Protein AF-A0A2N4SQ34-F1 (afdb_monomer)

Nearest P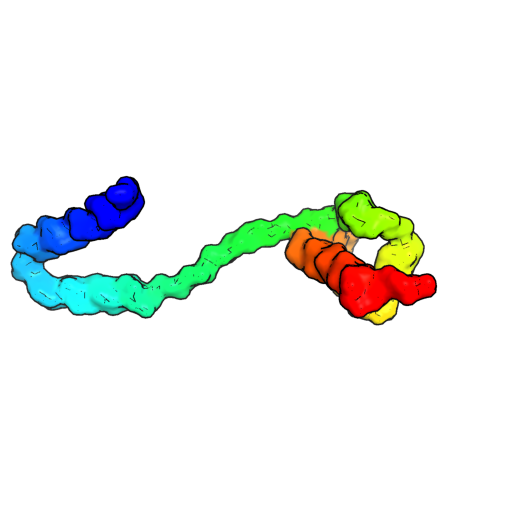DB structures (foldseek):
  8c3t-assembly1_A  TM=9.231E-01  e=5.551E-03  Achromobacter xylosoxidans NBRC 15126 = ATCC 27061
  3qao-assembly1_A-2  TM=7.546E-01  e=4.465E-02  Listeria monocytogenes EGD-e
  5d8c-assem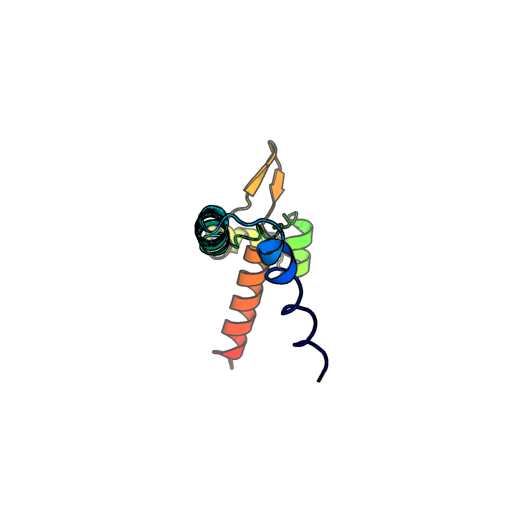bly1_A  TM=7.033E-01  e=8.346E-02  Haemophilus influenzae Rd KW20
  5c8d-assembly2_E  TM=7.124E-01  e=1.793E-01  Thermus thermophilus HB27
  3hh0-assembly1_A  TM=7.515E-01  e=1.546E+00  Bacillus cereus ATCC 14579

Solvent-accessible surface area (backbone atoms only — not comparable to full-atom values): 6693 Å² total; per-residue (Å²): 126,95,75,74,76,75,77,79,66,76,55,67,73,62,55,71,76,54,94,50,79,76,51,56,62,55,48,55,59,58,70,73,66,69,82,83,69,76,78,74,84,76,54,69,37,45,62,71,56,50,32,66,75,69,71,47,51,75,67,56,50,54,50,34,37,75,71,64,77,35,80,79,54,49,72,82,47,101,89,39,53,25,36,50,46,68,61,56,48,51,51,54,49,50,54,52,48,44,46,75,77,60,54,90,125

Structure (mmCIF, N/CA/C/O backbone):
data_AF-A0A2N4SQ34-F1
#
_entry.id   AF-A0A2N4SQ34-F1
#
loop_
_atom_site.group_PDB
_atom_site.id
_atom_site.type_symbol
_atom_site.label_atom_id
_atom_site.label_alt_id
_atom_site.label_comp_id
_atom_site.label_asym_id
_atom_site.label_entity_id
_atom_site.label_seq_id
_atom_site.pdbx_PDB_ins_code
_atom_site.Cartn_x
_atom_site.Cartn_y
_atom_site.Cartn_z
_atom_site.occupancy
_atom_site.B_iso_or_equiv
_atom_site.auth_seq_id
_atom_site.auth_comp_id
_atom_site.auth_asym_id
_atom_site.auth_atom_id
_atom_site.pdbx_PDB_model_num
ATOM 1 N N . MET A 1 1 ? -31.420 26.714 13.326 1.00 39.34 1 MET A N 1
ATOM 2 C CA . MET A 1 1 ? -30.073 26.110 13.233 1.00 39.34 1 MET A CA 1
ATOM 3 C C . MET A 1 1 ? -29.815 25.859 11.758 1.00 39.34 1 MET A C 1
ATOM 5 O O . MET A 1 1 ? -30.726 25.449 11.059 1.00 39.34 1 MET A O 1
ATOM 9 N N . LEU A 1 2 ? -28.693 26.354 11.251 1.00 45.19 2 LEU A N 1
ATOM 10 C CA . LEU A 1 2 ? -28.680 27.233 10.074 1.00 45.19 2 LEU A CA 1
ATOM 11 C C . LEU A 1 2 ? -28.325 26.554 8.733 1.00 45.19 2 LEU A C 1
ATOM 13 O O . LEU A 1 2 ? -27.824 27.234 7.846 1.00 45.19 2 LEU A O 1
ATOM 17 N N . PHE A 1 3 ? -28.570 25.248 8.579 1.00 42.78 3 PHE A N 1
ATOM 18 C CA . PHE A 1 3 ? -28.297 24.521 7.325 1.00 42.78 3 PHE A CA 1
ATOM 19 C C . PHE A 1 3 ? -29.544 23.973 6.606 1.00 42.78 3 PHE A C 1
ATOM 21 O O . PHE A 1 3 ? -29.448 23.638 5.431 1.00 42.78 3 PHE A O 1
ATOM 28 N N . ASP A 1 4 ? -30.728 23.998 7.229 1.00 42.25 4 ASP A N 1
ATOM 29 C CA . ASP A 1 4 ? -31.948 23.410 6.639 1.00 42.25 4 ASP A CA 1
ATOM 30 C C . ASP A 1 4 ? -32.855 24.406 5.890 1.00 42.25 4 ASP A C 1
ATOM 32 O O . ASP A 1 4 ? -33.862 24.022 5.304 1.00 42.25 4 ASP A O 1
ATOM 36 N N . ALA A 1 5 ? -32.520 25.701 5.877 1.00 43.19 5 ALA A N 1
ATOM 37 C CA . ALA A 1 5 ? -33.408 26.739 5.335 1.00 43.19 5 ALA A CA 1
ATOM 38 C C . ALA A 1 5 ? -33.110 27.157 3.881 1.00 43.19 5 ALA A C 1
ATOM 40 O O . ALA A 1 5 ? -33.921 27.857 3.280 1.00 43.19 5 ALA A O 1
ATOM 41 N N . PHE A 1 6 ? -31.972 26.755 3.299 1.00 41.59 6 PHE A N 1
ATOM 42 C CA . PHE A 1 6 ? -31.562 27.234 1.967 1.00 41.59 6 PHE A CA 1
ATOM 43 C C . PHE A 1 6 ? -31.895 26.267 0.818 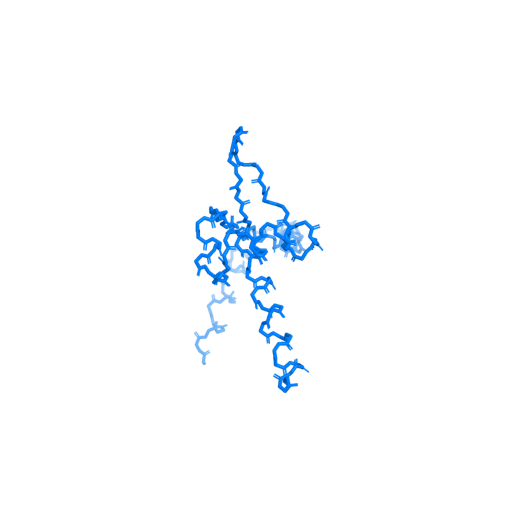1.00 41.59 6 PHE A C 1
ATOM 45 O O . PHE A 1 6 ? -31.976 26.693 -0.330 1.00 41.59 6 PHE A O 1
ATOM 52 N N . ALA A 1 7 ? -32.140 24.984 1.105 1.00 44.66 7 ALA A N 1
ATOM 53 C CA . ALA A 1 7 ? -32.426 23.985 0.071 1.00 44.66 7 ALA A CA 1
ATOM 54 C C . ALA A 1 7 ? -33.914 23.902 -0.320 1.00 44.66 7 ALA A C 1
ATOM 56 O O . ALA A 1 7 ? -34.237 23.447 -1.413 1.00 44.66 7 ALA A O 1
ATOM 57 N N . SER A 1 8 ? -34.829 24.377 0.533 1.00 41.84 8 SER A N 1
ATOM 58 C CA . SER A 1 8 ? -36.274 24.211 0.313 1.00 41.84 8 SER A CA 1
ATOM 59 C C . SER A 1 8 ? -36.926 25.304 -0.548 1.00 41.84 8 SER A C 1
ATOM 61 O O . SER A 1 8 ? -38.118 25.215 -0.819 1.00 41.84 8 SER A O 1
ATOM 63 N N . VAL A 1 9 ? -36.193 26.337 -0.987 1.00 50.03 9 VAL A N 1
ATOM 64 C CA . VAL A 1 9 ? -36.793 27.494 -1.694 1.00 50.03 9 VAL A CA 1
ATOM 65 C C . VAL A 1 9 ? -36.576 27.473 -3.218 1.00 50.03 9 VAL A C 1
ATOM 67 O O . VAL A 1 9 ? -37.153 28.288 -3.932 1.00 50.03 9 VAL A O 1
ATOM 70 N N . SER A 1 10 ? -35.806 26.537 -3.783 1.00 59.56 10 SER A N 1
ATOM 71 C CA . SER A 1 10 ? -35.280 26.736 -5.148 1.00 59.56 10 SER A CA 1
ATOM 72 C C . SER A 1 10 ? -35.966 25.995 -6.310 1.00 59.56 10 SER A C 1
ATOM 74 O O . SER A 1 10 ? -35.506 26.161 -7.438 1.00 59.56 10 SER A O 1
ATOM 76 N N . ILE A 1 11 ? -37.036 25.212 -6.124 1.00 45.62 11 ILE A N 1
ATOM 77 C CA . ILE A 1 11 ? -37.637 24.466 -7.261 1.00 45.62 11 ILE A CA 1
ATOM 78 C C . ILE A 1 11 ? -39.135 24.753 -7.444 1.00 45.62 11 ILE A C 1
ATOM 80 O O . ILE A 1 11 ? -39.571 25.010 -8.568 1.00 45.62 11 ILE A O 1
ATOM 84 N N . GLU A 1 12 ? -39.921 24.822 -6.365 1.00 50.84 12 GLU A N 1
ATOM 85 C CA . GLU A 1 12 ? -41.374 25.058 -6.462 1.00 50.84 12 GLU A CA 1
ATOM 86 C C . GLU A 1 12 ? -41.727 26.442 -7.039 1.00 50.84 12 GLU A C 1
ATOM 88 O O . GLU A 1 12 ? -42.635 26.559 -7.864 1.00 50.84 12 GLU A O 1
ATOM 93 N N . SER A 1 13 ? -40.949 27.477 -6.700 1.00 52.38 13 SER A N 1
ATOM 94 C CA . SER A 1 13 ? -41.158 28.853 -7.180 1.00 52.38 13 SER A CA 1
ATOM 95 C C . SER A 1 13 ? -40.966 29.016 -8.695 1.00 52.38 13 SER A C 1
ATOM 97 O O . SER A 1 13 ? -41.572 29.897 -9.300 1.00 52.38 13 SER A O 1
ATOM 99 N N . ILE A 1 14 ? -40.141 28.171 -9.325 1.00 50.03 14 ILE A N 1
ATOM 100 C CA . ILE A 1 14 ? -39.899 28.202 -10.779 1.00 50.03 14 ILE A CA 1
ATOM 101 C C . ILE A 1 14 ? -40.983 27.396 -11.513 1.00 50.03 14 ILE A C 1
ATOM 103 O O . ILE A 1 14 ? -41.451 27.809 -12.574 1.00 50.03 14 ILE A O 1
ATOM 107 N N . ALA A 1 15 ? -41.435 26.283 -10.926 1.00 49.56 15 ALA A N 1
ATOM 108 C CA . ALA A 1 15 ? -42.470 25.424 -11.500 1.00 49.56 15 ALA A CA 1
ATOM 109 C C . ALA A 1 15 ? -43.868 26.075 -11.511 1.00 49.56 15 ALA A C 1
ATOM 111 O O . ALA A 1 15 ? -44.650 25.824 -12.425 1.00 49.56 15 ALA A O 1
ATOM 112 N N . MET A 1 16 ? -44.179 26.949 -10.547 1.00 49.94 16 MET A N 1
ATOM 113 C CA . MET A 1 16 ? -45.482 27.630 -10.471 1.00 49.94 16 MET A CA 1
ATOM 114 C C . MET A 1 16 ? -45.714 28.705 -11.552 1.00 49.94 16 MET A C 1
ATOM 116 O O . MET A 1 16 ? -46.864 29.047 -11.817 1.00 49.94 16 MET A O 1
ATOM 120 N N . LEU A 1 17 ? -44.665 29.225 -12.201 1.00 55.72 17 LEU A N 1
ATOM 121 C CA . LEU A 1 17 ? -44.771 30.279 -13.228 1.00 55.72 17 LEU A CA 1
ATOM 122 C C . LEU A 1 17 ? -44.961 29.746 -14.658 1.00 55.72 17 LEU A C 1
ATOM 124 O O . LEU A 1 17 ? -45.395 30.485 -15.540 1.00 55.72 17 LEU A O 1
ATOM 128 N N . MET A 1 18 ? -44.673 28.468 -14.897 1.00 50.66 18 MET A N 1
ATOM 129 C CA . MET A 1 18 ? -44.750 27.836 -16.214 1.00 50.66 18 MET A CA 1
ATOM 130 C C . MET A 1 18 ? -45.861 26.787 -16.173 1.00 50.66 18 MET A C 1
ATOM 132 O O . MET A 1 18 ? -45.590 25.618 -15.926 1.00 50.66 18 MET A O 1
ATOM 136 N N . GLY A 1 19 ? -47.116 27.212 -16.360 1.00 55.31 19 GLY A N 1
ATOM 137 C CA . GLY A 1 19 ? -48.325 26.377 -16.284 1.00 55.31 19 GLY A CA 1
ATOM 138 C C . GLY A 1 19 ? -48.345 25.180 -17.245 1.00 55.31 19 GLY A C 1
ATOM 139 O O . GLY A 1 19 ? -49.064 25.177 -18.239 1.00 55.31 19 GLY A O 1
ATOM 140 N N . SER A 1 20 ? -47.567 24.147 -16.941 1.00 52.59 20 SER A N 1
ATOM 141 C CA . SER A 1 20 ? -47.533 22.869 -17.639 1.00 52.59 20 SER A CA 1
ATOM 142 C C . SER A 1 20 ? -47.164 21.782 -16.635 1.00 52.59 20 SER A C 1
ATOM 144 O O . SER A 1 20 ? -46.000 21.466 -16.387 1.00 52.59 20 SER A O 1
ATOM 146 N N . THR A 1 21 ? -48.197 21.199 -16.037 1.00 57.09 21 THR A N 1
ATOM 147 C CA . THR A 1 21 ? -48.117 20.081 -15.088 1.00 57.09 21 THR A CA 1
ATOM 148 C C . THR A 1 21 ? -47.451 18.829 -15.677 1.00 57.09 21 THR A C 1
ATOM 150 O O . THR A 1 21 ? -47.025 17.962 -14.923 1.00 57.09 21 THR A O 1
ATOM 153 N N . GLY A 1 22 ? -47.278 18.745 -17.002 1.00 53.62 22 GLY A N 1
ATOM 154 C CA . GLY A 1 22 ? -46.591 17.632 -17.672 1.00 53.62 22 GLY A CA 1
ATOM 155 C C . GLY A 1 22 ? -45.058 17.675 -17.609 1.00 53.62 22 GLY A C 1
ATOM 156 O O . GLY A 1 22 ? -44.401 16.694 -17.959 1.00 53.62 22 GLY A O 1
ATOM 157 N N . LEU A 1 23 ? -44.465 18.792 -17.178 1.00 49.31 23 LEU A N 1
ATOM 158 C CA . LEU A 1 23 ? -43.012 18.929 -17.048 1.00 49.31 23 LEU A CA 1
ATOM 159 C C . LEU A 1 23 ? -42.533 18.568 -15.632 1.00 49.31 23 LEU A C 1
ATOM 161 O O . LEU A 1 23 ? -41.430 18.064 -15.475 1.00 49.31 23 LEU A O 1
ATOM 165 N N . ILE A 1 24 ? -43.384 18.693 -14.614 1.00 50.00 24 ILE A N 1
ATOM 166 C CA . ILE A 1 24 ? -43.039 18.350 -13.226 1.00 50.00 24 ILE A CA 1
ATOM 167 C C . ILE A 1 24 ? -42.826 16.834 -13.066 1.00 50.00 24 ILE A C 1
ATOM 169 O O . ILE A 1 24 ? -41.842 16.420 -12.458 1.00 50.00 24 ILE A O 1
ATOM 173 N N . GLU A 1 25 ? -43.654 15.992 -13.700 1.00 52.91 25 GLU A N 1
ATOM 174 C CA . GLU A 1 25 ? -43.423 14.534 -13.709 1.00 52.91 25 GLU A CA 1
ATOM 175 C C . GLU A 1 25 ? -42.137 14.147 -14.451 1.00 52.91 25 GLU A C 1
ATOM 177 O O . GLU A 1 25 ? -41.406 13.248 -14.035 1.00 52.91 25 GLU A O 1
ATOM 182 N N . ARG A 1 26 ? -41.815 14.852 -15.544 1.00 51.09 26 ARG A N 1
ATOM 183 C CA . ARG A 1 26 ? -40.584 14.609 -16.309 1.00 51.09 26 ARG A CA 1
ATOM 184 C C . ARG A 1 26 ? -39.341 14.966 -15.495 1.00 51.09 26 ARG A C 1
ATOM 186 O O . ARG A 1 26 ? -38.352 14.245 -15.562 1.00 51.09 26 ARG A O 1
ATOM 193 N N . PHE A 1 27 ? -39.406 16.046 -14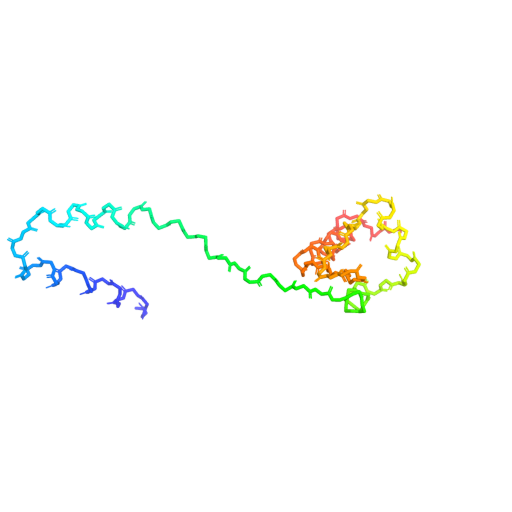.721 1.00 52.38 27 PHE A N 1
ATOM 194 C CA . PHE A 1 27 ? -38.317 16.484 -13.853 1.00 52.38 27 PHE A CA 1
ATOM 195 C C . PHE A 1 27 ? -38.206 15.617 -12.594 1.00 52.38 27 PHE A C 1
ATOM 197 O O . PHE A 1 27 ? -37.093 15.317 -12.185 1.00 52.38 27 PHE A O 1
ATOM 204 N N . SER A 1 28 ? -39.309 15.112 -12.032 1.00 55.25 28 SER A N 1
ATOM 205 C CA . SER A 1 28 ? -39.247 14.138 -10.930 1.00 55.25 28 SER A CA 1
ATOM 206 C C . SER A 1 28 ? -38.543 12.844 -11.343 1.00 55.25 28 SER A C 1
ATOM 208 O O . SER A 1 28 ? -37.799 12.281 -10.547 1.00 55.25 28 SER A O 1
ATOM 210 N N . ASN A 1 29 ? -38.723 12.405 -12.593 1.00 52.81 29 ASN A N 1
ATOM 211 C CA . ASN A 1 29 ? -37.959 11.285 -13.150 1.00 52.81 29 ASN A CA 1
ATOM 212 C C . ASN A 1 29 ? -36.487 11.650 -13.412 1.00 52.81 29 ASN A C 1
ATOM 214 O O . ASN A 1 29 ? -35.627 10.782 -13.340 1.00 52.81 29 ASN A O 1
ATOM 218 N N . TYR A 1 30 ? -36.188 12.928 -13.657 1.00 52.22 30 TYR A N 1
ATOM 219 C CA . TYR A 1 30 ? -34.817 13.436 -13.770 1.00 52.22 30 TYR A CA 1
ATOM 220 C C . TYR A 1 30 ? -34.095 13.472 -12.410 1.00 52.22 30 TYR A C 1
ATOM 222 O O . TYR A 1 30 ? -32.892 13.265 -12.347 1.00 52.22 30 TYR A O 1
ATOM 230 N N . PHE A 1 31 ? -34.825 13.677 -11.310 1.00 51.00 31 PHE A N 1
ATOM 231 C CA . PHE A 1 31 ? -34.272 13.677 -9.951 1.00 51.00 31 PHE A CA 1
ATOM 232 C C . PHE A 1 31 ? -34.208 12.285 -9.287 1.00 51.00 31 PHE A C 1
ATOM 234 O O . PHE A 1 31 ? -33.666 12.188 -8.187 1.00 51.00 31 PHE A O 1
ATOM 241 N N . HIS A 1 32 ? -34.739 11.216 -9.905 1.00 54.91 32 HIS A N 1
ATOM 242 C CA . HIS A 1 32 ? -34.774 9.873 -9.291 1.00 54.91 32 HIS A CA 1
ATOM 243 C C . HIS A 1 32 ? -33.731 8.872 -9.820 1.00 54.91 32 HIS A C 1
ATOM 245 O O . HIS A 1 32 ? -33.590 7.796 -9.250 1.00 54.91 32 HIS A O 1
ATOM 251 N N . GLU A 1 33 ? -32.937 9.236 -10.827 1.00 54.47 33 GLU A N 1
ATOM 252 C CA . GLU A 1 33 ? -31.730 8.492 -11.209 1.00 54.47 33 GLU A CA 1
ATOM 253 C C . GLU A 1 33 ? -30.601 9.463 -11.572 1.00 54.47 33 GLU A C 1
ATOM 255 O O . GLU A 1 33 ? -30.178 9.567 -12.718 1.00 54.47 33 GLU A O 1
ATOM 260 N N . GLU A 1 34 ? -30.080 10.178 -10.578 1.00 51.41 34 GLU A N 1
ATOM 261 C CA . GLU A 1 34 ? -28.685 10.613 -10.636 1.00 51.41 34 GLU A CA 1
ATOM 262 C C . GLU A 1 34 ? -27.857 9.448 -10.079 1.00 51.41 34 GLU A C 1
ATOM 264 O O . GLU A 1 34 ? -27.803 9.284 -8.853 1.00 51.41 34 GLU A O 1
ATOM 269 N N . PRO A 1 35 ? -27.239 8.578 -10.906 1.00 53.91 35 PRO A N 1
ATOM 270 C CA . PRO A 1 35 ? -26.215 7.693 -10.394 1.00 53.91 35 PRO A CA 1
ATOM 271 C C . PRO A 1 35 ? -25.082 8.587 -9.896 1.00 53.91 35 PRO A C 1
ATOM 273 O O . PRO A 1 35 ? -24.233 9.044 -10.659 1.00 53.91 35 PRO A O 1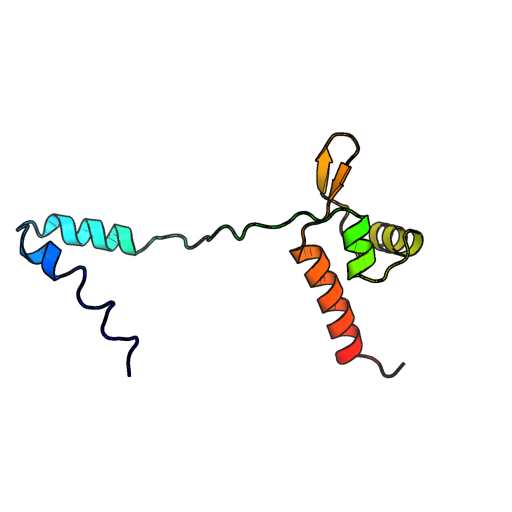
ATOM 276 N N . ALA A 1 36 ? -25.096 8.826 -8.587 1.00 55.12 36 ALA A N 1
ATOM 277 C CA . ALA A 1 36 ? -24.065 9.466 -7.792 1.00 55.12 36 ALA A CA 1
ATOM 278 C C . ALA A 1 36 ? -22.776 8.629 -7.797 1.00 55.12 36 ALA A C 1
ATOM 280 O O . ALA A 1 36 ? -22.258 8.230 -6.757 1.00 55.12 36 ALA A O 1
ATOM 281 N N . VAL A 1 37 ? -22.232 8.345 -8.977 1.00 54.59 37 VAL A N 1
ATOM 282 C CA . VAL A 1 37 ? -20.863 7.880 -9.131 1.00 54.59 37 VAL A CA 1
ATOM 283 C C . VAL A 1 37 ? -20.031 9.134 -9.323 1.00 54.59 37 VAL A C 1
ATOM 285 O O . VAL A 1 37 ? -19.602 9.466 -10.427 1.00 54.59 37 VAL A O 1
ATOM 288 N N . ALA A 1 38 ? -19.823 9.859 -8.223 1.00 56.34 38 ALA A N 1
ATOM 289 C CA . ALA A 1 38 ? -18.681 10.748 -8.132 1.00 56.34 38 ALA A CA 1
ATOM 290 C C . ALA A 1 38 ? -17.454 9.864 -8.380 1.00 56.34 38 ALA A C 1
ATOM 292 O O . ALA A 1 38 ? -17.067 9.071 -7.525 1.00 56.34 38 ALA A O 1
ATOM 293 N N . GLN A 1 39 ? -16.922 9.903 -9.601 1.00 59.12 39 GLN A N 1
ATOM 294 C CA . GLN A 1 39 ? -15.690 9.208 -9.945 1.00 59.12 39 GLN A CA 1
ATOM 295 C C . GLN A 1 39 ? -14.589 9.856 -9.105 1.00 59.12 39 GLN A C 1
ATOM 297 O O . GLN A 1 39 ? -14.071 10.916 -9.456 1.00 59.12 39 GLN A O 1
ATOM 302 N N . GLU A 1 40 ? -14.300 9.264 -7.948 1.00 72.00 40 GLU A N 1
ATOM 303 C CA . GLU A 1 40 ? -13.239 9.717 -7.065 1.00 72.00 40 GLU A CA 1
ATOM 304 C C . GLU A 1 40 ? -11.921 9.605 -7.833 1.00 72.00 40 GLU A C 1
ATOM 306 O O . GLU A 1 40 ? -11.530 8.523 -8.280 1.00 72.00 40 GLU A O 1
ATOM 311 N N . LEU A 1 41 ? -11.277 10.748 -8.083 1.00 77.19 41 LEU A N 1
ATOM 312 C CA . LEU A 1 41 ? -10.045 10.800 -8.858 1.00 77.19 41 LEU A CA 1
ATOM 313 C C . LEU A 1 41 ? -8.969 9.987 -8.133 1.00 77.19 41 LEU A C 1
ATOM 315 O O . LEU A 1 41 ? -8.399 10.429 -7.139 1.00 77.19 41 LEU A O 1
ATOM 319 N N . GLN A 1 42 ? -8.672 8.801 -8.652 1.00 86.31 42 GLN A N 1
ATOM 320 C CA . GLN A 1 42 ? -7.725 7.891 -8.028 1.00 86.31 42 GLN A CA 1
ATOM 321 C C . GLN A 1 42 ? -6.293 8.234 -8.453 1.00 86.31 42 GLN A C 1
ATOM 323 O O . GLN A 1 42 ? -5.912 8.072 -9.616 1.00 86.31 42 GLN A O 1
ATOM 328 N N . ALA A 1 43 ? -5.470 8.689 -7.508 1.00 93.00 43 ALA A N 1
ATOM 329 C CA . ALA A 1 43 ? -4.069 8.971 -7.789 1.00 93.00 43 ALA A CA 1
ATOM 330 C C . ALA A 1 43 ? -3.269 7.676 -8.007 1.00 93.00 43 ALA A C 1
ATOM 332 O O . ALA A 1 43 ? -3.447 6.669 -7.316 1.00 93.00 43 ALA A O 1
ATOM 333 N N . LEU A 1 44 ? -2.336 7.716 -8.963 1.00 95.81 44 LEU A N 1
ATOM 334 C CA . LEU A 1 44 ? -1.403 6.626 -9.238 1.00 95.81 44 LEU A CA 1
ATOM 335 C C . LEU A 1 44 ? -0.014 6.958 -8.684 1.00 95.81 44 LEU A C 1
ATOM 337 O O . LEU A 1 44 ? 0.676 7.867 -9.149 1.00 95.81 44 LEU A O 1
ATOM 341 N N . LEU A 1 45 ? 0.433 6.168 -7.715 1.00 96.62 45 LEU A N 1
ATOM 342 C CA . LEU A 1 45 ? 1.700 6.340 -7.023 1.00 96.62 45 LEU A CA 1
ATOM 343 C C . LEU A 1 45 ? 2.829 5.578 -7.717 1.00 96.62 45 LEU A C 1
ATOM 345 O O . LEU A 1 45 ? 2.737 4.392 -8.042 1.00 96.62 45 LEU A O 1
ATOM 349 N N . ARG A 1 46 ? 3.968 6.247 -7.902 1.00 96.94 46 ARG A N 1
ATOM 350 C CA . ARG A 1 46 ? 5.202 5.594 -8.363 1.00 96.94 46 ARG A CA 1
ATOM 351 C C . ARG A 1 46 ? 5.787 4.730 -7.252 1.00 96.94 46 ARG A C 1
ATOM 353 O O . ARG A 1 46 ? 5.718 5.102 -6.086 1.00 96.94 46 ARG A O 1
ATOM 360 N N . LYS A 1 47 ? 6.492 3.652 -7.628 1.00 96.12 47 LYS A N 1
ATOM 361 C CA . LYS A 1 47 ? 7.149 2.717 -6.690 1.00 96.12 47 LYS A CA 1
ATOM 362 C C . LYS A 1 47 ? 7.873 3.416 -5.533 1.00 96.12 47 LYS A C 1
ATOM 364 O O . LYS A 1 47 ? 7.710 3.011 -4.396 1.00 96.12 47 LYS A O 1
ATOM 369 N N . LYS A 1 48 ? 8.654 4.469 -5.817 1.00 96.69 48 LYS A N 1
ATOM 370 C CA . LYS A 1 48 ? 9.382 5.223 -4.783 1.00 96.69 48 LYS A CA 1
ATOM 371 C C . LYS A 1 48 ? 8.441 5.706 -3.669 1.00 96.69 48 LYS A C 1
ATOM 373 O O . LYS A 1 48 ? 8.716 5.446 -2.507 1.00 96.69 48 LYS A O 1
ATOM 378 N N . ARG A 1 49 ? 7.306 6.309 -4.035 1.00 97.56 49 ARG A N 1
ATOM 379 C CA . ARG A 1 49 ? 6.310 6.798 -3.079 1.00 97.56 49 ARG A CA 1
ATOM 380 C C . ARG A 1 49 ? 5.625 5.661 -2.322 1.00 97.56 49 ARG A C 1
ATOM 382 O O . ARG A 1 49 ? 5.418 5.776 -1.125 1.00 97.56 49 ARG A O 1
ATOM 389 N N . VAL A 1 50 ? 5.336 4.548 -2.996 1.00 97.38 50 VAL A N 1
ATOM 390 C CA . VAL A 1 50 ? 4.769 3.351 -2.349 1.00 97.38 50 VAL A CA 1
ATOM 391 C C . VAL A 1 50 ? 5.709 2.812 -1.265 1.00 97.38 50 VAL A C 1
ATOM 393 O O . VAL A 1 50 ? 5.264 2.511 -0.162 1.00 97.38 50 VAL A O 1
ATOM 396 N N . LEU A 1 51 ? 7.013 2.728 -1.547 1.00 97.94 51 LEU A N 1
ATOM 397 C CA . LEU A 1 51 ? 8.012 2.278 -0.570 1.00 97.94 51 LEU A CA 1
ATOM 398 C C . LEU A 1 51 ? 8.146 3.253 0.608 1.00 97.94 51 LEU A C 1
ATOM 400 O O . LEU A 1 51 ? 8.251 2.808 1.744 1.00 97.94 51 LEU A O 1
ATOM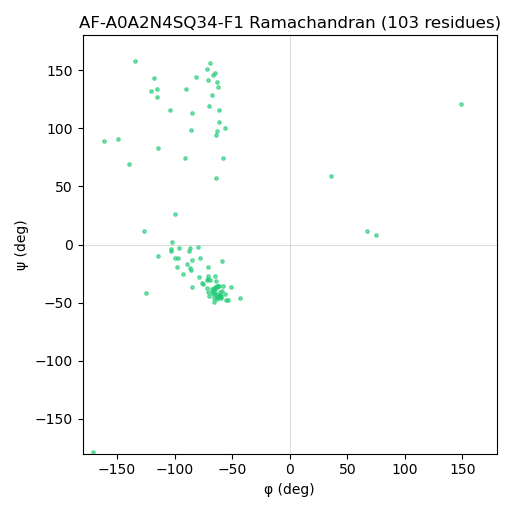 404 N N . GLU A 1 52 ? 8.100 4.563 0.349 1.00 97.81 52 GLU A N 1
ATOM 405 C CA . GLU A 1 52 ? 8.102 5.590 1.402 1.00 97.81 52 GLU A CA 1
ATOM 406 C C . GLU A 1 52 ? 6.882 5.473 2.325 1.00 97.81 52 GLU A C 1
ATOM 408 O O . GLU A 1 52 ? 7.036 5.552 3.538 1.00 97.81 52 GLU A O 1
ATOM 413 N N . LEU A 1 53 ? 5.685 5.270 1.764 1.00 96.94 53 LEU A N 1
ATOM 414 C CA . LEU A 1 53 ? 4.441 5.172 2.535 1.00 96.94 53 LEU A CA 1
ATOM 415 C C . LEU A 1 53 ? 4.343 3.874 3.340 1.00 96.94 53 LEU A C 1
ATOM 417 O O . LEU A 1 53 ? 3.900 3.882 4.481 1.00 96.94 53 LEU A O 1
ATOM 421 N N . THR A 1 54 ? 4.757 2.756 2.746 1.00 96.25 54 THR A N 1
ATOM 422 C CA . THR A 1 54 ? 4.666 1.433 3.384 1.00 96.25 54 THR A CA 1
ATOM 423 C C . THR A 1 54 ? 5.856 1.118 4.294 1.00 96.25 54 THR A C 1
ATOM 425 O O . THR A 1 54 ? 5.812 0.142 5.038 1.00 96.25 54 THR A O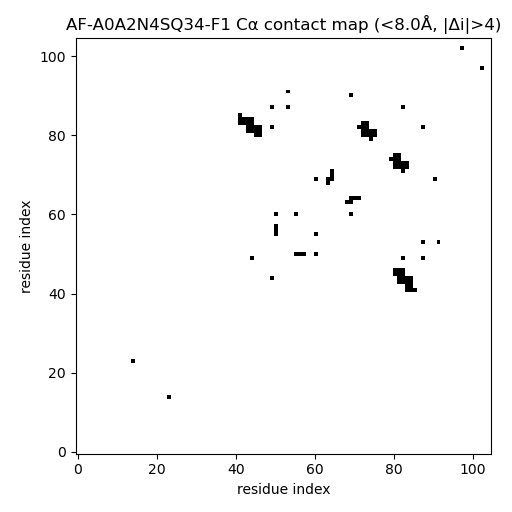 1
ATOM 428 N N . GLY A 1 55 ? 6.945 1.893 4.217 1.00 96.62 55 GLY A N 1
ATOM 429 C CA . GLY A 1 55 ? 8.192 1.634 4.945 1.00 96.62 55 GLY A CA 1
ATOM 430 C C . GLY A 1 55 ? 8.931 0.367 4.493 1.00 96.62 55 GLY A C 1
ATOM 431 O O . GLY A 1 55 ? 9.853 -0.094 5.167 1.00 96.62 55 GLY A O 1
ATOM 432 N N . LEU A 1 56 ? 8.534 -0.228 3.365 1.00 96.81 56 LEU A N 1
ATOM 433 C CA . LEU A 1 56 ? 9.083 -1.492 2.889 1.00 96.81 56 LEU A CA 1
ATOM 434 C C . LEU A 1 56 ? 10.412 -1.300 2.160 1.00 96.81 56 LEU A C 1
ATOM 436 O O . LEU A 1 56 ? 10.605 -0.376 1.367 1.00 96.81 56 LEU A O 1
ATOM 440 N N . SER A 1 57 ? 11.312 -2.269 2.337 1.00 97.69 57 SER A N 1
ATOM 441 C CA . SER A 1 57 ? 12.465 -2.401 1.452 1.00 97.69 57 SER A CA 1
ATOM 442 C C . SER A 1 57 ? 12.024 -2.852 0.052 1.00 97.69 57 SER A C 1
ATOM 444 O O . SER A 1 57 ? 10.999 -3.516 -0.126 1.00 97.69 57 SER A O 1
ATOM 446 N N . ASN A 1 58 ? 12.833 -2.552 -0.966 1.00 97.44 58 ASN A N 1
ATOM 447 C CA . ASN A 1 58 ? 12.529 -2.948 -2.342 1.00 97.44 58 ASN A CA 1
ATOM 448 C C . ASN A 1 58 ? 12.459 -4.481 -2.520 1.00 97.44 58 ASN A C 1
ATOM 450 O O . ASN A 1 58 ? 11.643 -4.963 -3.302 1.00 97.44 58 ASN A O 1
ATOM 454 N N . SER A 1 59 ? 13.289 -5.254 -1.809 1.00 97.50 59 SER A N 1
ATOM 455 C CA . SER A 1 59 ? 13.252 -6.722 -1.869 1.00 97.50 59 SER A CA 1
ATOM 456 C C . SER A 1 59 ? 11.991 -7.280 -1.210 1.00 97.50 59 SER A C 1
ATOM 458 O O . SER A 1 59 ? 11.333 -8.136 -1.804 1.00 97.50 59 SER A O 1
ATOM 460 N N . THR A 1 60 ? 11.615 -6.755 -0.039 1.00 97.69 60 THR A N 1
ATOM 461 C CA . THR A 1 60 ? 10.378 -7.129 0.661 1.00 97.69 60 THR A CA 1
ATOM 462 C C . THR A 1 60 ? 9.157 -6.816 -0.192 1.00 97.69 60 THR A C 1
ATOM 464 O O . THR A 1 60 ? 8.302 -7.675 -0.367 1.00 97.69 60 THR A O 1
ATOM 467 N N . PHE A 1 61 ? 9.105 -5.631 -0.801 1.00 97.44 61 PHE A N 1
ATOM 468 C CA . PHE A 1 61 ? 7.996 -5.225 -1.662 1.00 97.44 61 PHE A CA 1
ATOM 469 C C . PHE A 1 61 ? 7.751 -6.217 -2.807 1.00 97.44 61 PHE A C 1
ATOM 471 O O . PHE A 1 61 ? 6.631 -6.679 -3.008 1.00 97.44 61 PHE A O 1
ATOM 478 N N . TYR A 1 62 ? 8.803 -6.632 -3.518 1.00 96.50 62 TYR A N 1
ATOM 479 C CA . TYR A 1 62 ? 8.651 -7.636 -4.573 1.00 96.50 62 TYR A CA 1
ATOM 480 C C . TYR A 1 62 ? 8.362 -9.043 -4.045 1.00 96.50 62 TYR A C 1
ATOM 482 O O . TYR A 1 62 ? 7.690 -9.807 -4.734 1.00 96.50 62 TYR A O 1
ATOM 490 N N . ALA A 1 63 ? 8.838 -9.402 -2.849 1.00 97.62 63 ALA A N 1
ATOM 491 C CA . ALA A 1 63 ? 8.457 -10.660 -2.213 1.00 97.62 63 ALA A CA 1
ATOM 492 C C . ALA A 1 63 ? 6.954 -10.687 -1.899 1.00 97.62 63 ALA A C 1
ATOM 494 O O . ALA A 1 63 ? 6.290 -11.663 -2.228 1.00 97.62 63 ALA A O 1
ATOM 495 N N . LEU A 1 64 ? 6.402 -9.593 -1.369 1.00 96.44 64 LEU A N 1
ATOM 496 C CA . LEU A 1 64 ? 4.968 -9.458 -1.106 1.00 96.44 64 LEU A CA 1
ATOM 497 C C . LEU A 1 64 ? 4.136 -9.496 -2.392 1.00 96.44 64 LEU A C 1
ATOM 499 O O . LEU A 1 64 ? 3.085 -10.128 -2.402 1.00 96.44 64 LEU A O 1
ATOM 503 N N . ILE A 1 65 ? 4.626 -8.898 -3.485 1.00 96.69 65 ILE A N 1
ATOM 504 C CA . ILE A 1 65 ? 3.969 -9.011 -4.798 1.00 96.69 65 ILE A CA 1
ATOM 505 C C . ILE A 1 65 ? 3.961 -10.462 -5.287 1.00 96.69 65 ILE A C 1
ATOM 507 O O . ILE A 1 65 ? 2.929 -10.948 -5.739 1.00 96.69 65 ILE A O 1
ATOM 511 N N . ARG A 1 66 ? 5.088 -11.181 -5.181 1.00 96.81 66 ARG A N 1
ATOM 512 C CA . ARG A 1 66 ? 5.148 -12.606 -5.557 1.00 96.81 66 ARG A CA 1
ATOM 513 C C . ARG A 1 66 ? 4.234 -13.475 -4.696 1.00 96.81 66 ARG A C 1
ATOM 515 O O . ARG A 1 66 ? 3.648 -14.416 -5.212 1.00 96.81 66 ARG A O 1
ATOM 522 N N . ASN A 1 67 ? 4.103 -13.137 -3.417 1.00 96.12 67 ASN A N 1
ATOM 523 C CA . ASN A 1 67 ? 3.232 -13.832 -2.474 1.00 96.12 67 ASN A CA 1
ATOM 524 C C . ASN A 1 67 ? 1.752 -13.423 -2.611 1.00 96.12 67 ASN A C 1
ATOM 526 O O . ASN A 1 67 ? 0.919 -13.942 -1.879 1.00 96.12 67 ASN A O 1
ATOM 530 N N . GLY A 1 68 ? 1.418 -12.485 -3.507 1.00 95.00 68 GLY A N 1
ATOM 531 C CA . GLY A 1 68 ? 0.045 -12.029 -3.741 1.00 95.00 68 GLY A CA 1
ATOM 532 C C . GLY A 1 68 ? -0.528 -11.105 -2.661 1.00 95.00 68 GLY A C 1
ATOM 533 O O . GLY A 1 68 ? -1.709 -10.782 -2.716 1.00 95.00 68 GLY A O 1
ATOM 534 N N . LEU A 1 69 ? 0.288 -10.655 -1.703 1.00 93.62 69 LEU A N 1
ATOM 535 C CA . LEU A 1 69 ? -0.139 -9.754 -0.624 1.00 93.62 69 LEU A CA 1
ATOM 536 C C . LEU A 1 69 ? -0.253 -8.297 -1.086 1.00 93.62 69 LEU A C 1
ATOM 538 O O . LEU A 1 69 ? -1.044 -7.532 -0.548 1.00 93.62 69 LEU A O 1
ATOM 542 N N . ILE A 1 70 ? 0.531 -7.916 -2.097 1.00 95.19 70 ILE A N 1
ATOM 543 C CA . ILE A 1 70 ? 0.414 -6.628 -2.786 1.00 95.19 70 ILE A CA 1
ATOM 544 C C . ILE A 1 70 ? 0.129 -6.915 -4.257 1.00 95.19 70 ILE A C 1
ATOM 546 O O . ILE A 1 70 ? 0.826 -7.711 -4.889 1.00 95.19 70 ILE A O 1
ATOM 550 N N . LYS A 1 71 ? -0.870 -6.243 -4.831 1.00 94.81 71 LYS A N 1
ATOM 551 C CA . LYS A 1 71 ? -1.183 -6.394 -6.253 1.00 94.81 71 LYS A CA 1
ATOM 552 C C . LYS A 1 71 ? -0.057 -5.840 -7.142 1.00 94.81 71 LYS A C 1
ATOM 554 O O . LYS A 1 71 ? 0.607 -4.854 -6.796 1.00 94.81 71 LYS A O 1
ATOM 559 N N . PRO A 1 72 ? 0.193 -6.451 -8.313 1.00 94.94 72 PRO A N 1
ATOM 560 C CA . PRO A 1 72 ? 1.144 -5.905 -9.271 1.00 94.94 72 PRO A CA 1
ATOM 561 C C . PRO A 1 72 ? 0.671 -4.537 -9.779 1.00 94.94 72 PRO A C 1
ATOM 563 O O . PRO A 1 72 ? -0.507 -4.339 -10.050 1.00 94.94 72 PRO A O 1
ATOM 566 N N . GLY A 1 73 ? 1.608 -3.599 -9.940 1.00 94.25 73 GLY A N 1
ATOM 567 C CA . GLY A 1 73 ? 1.280 -2.239 -10.369 1.00 94.25 73 GLY A CA 1
ATOM 568 C C . GLY A 1 73 ? 0.708 -2.169 -11.786 1.00 94.25 73 GLY A C 1
ATOM 569 O O . GLY A 1 73 ? 1.122 -2.921 -12.678 1.00 94.25 73 GLY A O 1
ATOM 570 N N . VAL A 1 74 ? -0.182 -1.203 -11.987 1.00 95.31 74 VAL A N 1
ATOM 571 C CA . VAL A 1 74 ? -0.820 -0.856 -13.256 1.00 95.31 74 VAL A CA 1
ATOM 572 C C . VAL A 1 74 ? 0.227 -0.281 -14.219 1.00 95.31 74 VAL A C 1
ATOM 574 O O . VAL A 1 74 ? 0.983 0.622 -13.837 1.00 95.31 74 VAL A O 1
ATOM 577 N N . PRO A 1 75 ? 0.323 -0.787 -15.462 1.00 94.69 75 PRO A N 1
ATOM 578 C CA . PRO A 1 75 ? 1.214 -0.219 -16.463 1.00 94.69 75 PRO A CA 1
ATOM 579 C C . PRO A 1 75 ? 0.688 1.148 -16.925 1.00 94.69 75 PRO A C 1
ATOM 581 O O . PRO A 1 75 ? -0.397 1.243 -17.482 1.00 94.69 75 PRO A O 1
ATOM 584 N N . VAL A 1 76 ? 1.475 2.207 -16.724 1.00 93.12 76 VAL A N 1
ATOM 585 C CA . VAL A 1 76 ? 1.159 3.576 -17.205 1.00 93.12 76 VAL A CA 1
ATOM 586 C C . VAL A 1 76 ? 1.925 3.897 -18.497 1.00 93.12 76 VAL A C 1
ATOM 588 O O . VAL A 1 76 ? 1.657 4.873 -19.185 1.00 93.12 76 VAL A O 1
ATOM 591 N N . GLY A 1 77 ? 2.901 3.060 -18.852 1.00 90.94 77 GLY A N 1
ATOM 592 C CA . GLY A 1 77 ? 3.659 3.156 -20.094 1.00 90.94 77 GLY A CA 1
ATOM 593 C C . GLY A 1 77 ? 4.548 1.932 -20.292 1.00 90.94 77 GLY A C 1
ATOM 594 O O . GLY A 1 77 ? 4.584 1.043 -19.444 1.00 90.94 77 GLY A O 1
ATOM 595 N N . SER A 1 78 ? 5.321 1.910 -21.381 1.00 89.25 78 SER A N 1
ATOM 596 C CA . SER A 1 78 ? 6.090 0.729 -21.826 1.00 89.25 78 SER A CA 1
ATOM 597 C C . SER A 1 78 ? 6.962 0.077 -20.738 1.00 89.25 78 SER A C 1
ATOM 599 O O . SER A 1 78 ? 7.078 -1.144 -20.683 1.00 89.25 78 SER A O 1
ATOM 601 N N . ARG A 1 79 ? 7.562 0.877 -19.845 1.00 90.38 79 ARG A N 1
ATOM 602 C CA . ARG A 1 79 ? 8.437 0.395 -18.754 1.00 90.38 79 ARG A CA 1
ATOM 603 C C . ARG A 1 79 ? 8.014 0.889 -17.375 1.00 90.38 79 ARG A C 1
ATOM 605 O O . ARG A 1 79 ? 8.779 0.816 -16.415 1.00 90.38 79 ARG A O 1
ATOM 612 N N . ILE A 1 80 ? 6.822 1.465 -17.283 1.00 93.62 80 ILE A N 1
ATOM 613 C CA . ILE A 1 80 ? 6.387 2.218 -16.115 1.00 93.62 80 ILE A CA 1
ATOM 614 C C . ILE A 1 80 ? 5.217 1.499 -15.466 1.00 93.62 80 ILE A C 1
ATOM 616 O O . ILE A 1 80 ? 4.199 1.273 -16.112 1.00 93.62 80 ILE A O 1
ATOM 620 N N . LYS A 1 81 ? 5.347 1.239 -14.164 1.00 95.75 81 LYS A N 1
ATOM 621 C CA . LYS A 1 81 ? 4.250 0.783 -13.311 1.00 95.75 81 LYS A CA 1
ATOM 622 C C . LYS A 1 81 ? 3.964 1.795 -12.210 1.00 95.75 81 LYS A C 1
ATOM 624 O O . LYS A 1 81 ? 4.897 2.407 -11.672 1.00 95.75 81 LYS A O 1
ATOM 629 N N . ALA A 1 82 ? 2.691 1.945 -11.886 1.00 96.81 82 ALA A N 1
ATOM 630 C CA . ALA A 1 82 ? 2.207 2.729 -10.763 1.00 96.81 82 ALA A CA 1
ATOM 631 C C . ALA A 1 82 ? 1.147 1.935 -9.992 1.00 96.81 82 ALA A C 1
ATOM 633 O O . ALA A 1 82 ? 0.559 0.998 -10.525 1.00 96.81 82 ALA A O 1
ATOM 634 N N . TRP A 1 83 ? 0.936 2.287 -8.734 1.00 96.88 83 TRP A N 1
ATOM 635 C CA . TRP A 1 83 ? -0.030 1.632 -7.860 1.00 96.88 83 TRP A CA 1
ATOM 636 C C . TRP A 1 83 ? -1.121 2.626 -7.498 1.00 96.88 83 TRP A C 1
ATOM 638 O O . TRP A 1 83 ? -0.780 3.762 -7.161 1.00 96.88 83 TRP A O 1
ATOM 648 N N . PRO A 1 84 ? -2.399 2.240 -7.563 1.00 96.06 84 PRO A N 1
ATOM 649 C CA . PRO A 1 84 ? -3.460 3.116 -7.107 1.00 96.06 84 PRO A CA 1
ATOM 650 C C . PRO A 1 84 ? -3.319 3.408 -5.615 1.00 96.06 84 PRO A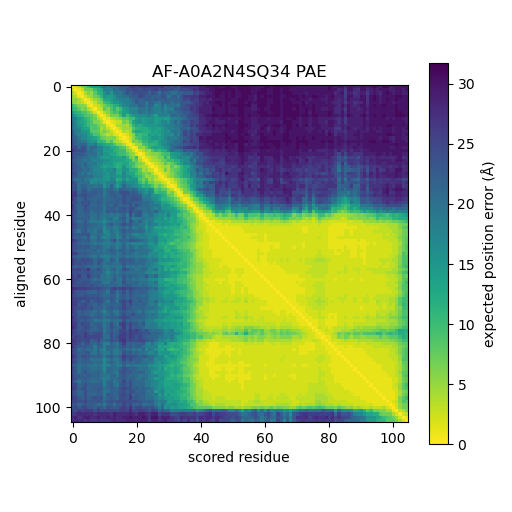 C 1
ATOM 652 O O . PRO A 1 84 ? -3.054 2.505 -4.821 1.00 96.06 84 PRO A O 1
ATOM 655 N N . GLU A 1 85 ? -3.487 4.672 -5.237 1.00 95.44 85 GLU A N 1
ATOM 656 C CA . GLU A 1 85 ? -3.337 5.124 -3.853 1.00 95.44 85 GLU A CA 1
ATOM 657 C C . GLU A 1 85 ? -4.248 4.352 -2.896 1.00 95.44 85 GLU A C 1
ATOM 659 O O . GLU A 1 85 ? -3.777 3.884 -1.864 1.00 95.44 85 GLU A O 1
ATOM 664 N N . SER A 1 86 ? -5.505 4.115 -3.277 1.00 93.88 86 SER A N 1
ATOM 665 C CA . SER A 1 86 ? -6.445 3.371 -2.433 1.00 93.88 86 SER A CA 1
ATOM 666 C C . SER A 1 86 ? -6.031 1.917 -2.188 1.00 93.88 86 SER A C 1
ATOM 668 O O . SER A 1 86 ? -6.283 1.394 -1.108 1.00 93.88 86 SER A O 1
ATOM 670 N N . GLU A 1 87 ? -5.348 1.259 -3.132 1.00 95.19 87 GLU A N 1
ATOM 671 C CA . GLU A 1 87 ? -4.833 -0.099 -2.909 1.00 95.19 87 GLU A CA 1
ATOM 672 C C . GLU A 1 87 ? -3.652 -0.101 -1.936 1.00 95.19 87 GLU A C 1
ATOM 674 O O . GLU A 1 87 ? -3.524 -1.004 -1.108 1.00 95.19 87 GLU A O 1
ATOM 679 N N . VAL A 1 88 ? -2.792 0.918 -2.020 1.00 96.25 88 VAL A N 1
ATOM 680 C CA . VAL A 1 88 ? -1.680 1.097 -1.078 1.00 96.25 88 VAL A CA 1
ATOM 681 C C . VAL A 1 88 ? -2.218 1.410 0.316 1.00 96.25 88 VAL A C 1
ATOM 683 O O . VAL A 1 88 ? -1.739 0.829 1.288 1.00 96.25 88 VAL A O 1
ATOM 686 N N . GLN A 1 89 ? -3.233 2.269 0.414 1.00 95.62 89 GLN A N 1
ATOM 687 C CA . GLN A 1 89 ? -3.881 2.603 1.678 1.00 95.62 89 GLN A CA 1
ATOM 688 C C . GLN A 1 89 ? -4.564 1.380 2.295 1.00 95.62 89 GLN A C 1
ATOM 690 O O . GLN A 1 89 ? -4.296 1.063 3.447 1.00 95.62 89 GLN A O 1
ATOM 695 N N . ALA A 1 90 ? -5.327 0.614 1.510 1.00 95.06 90 ALA A N 1
ATOM 696 C CA . ALA A 1 90 ? -5.965 -0.615 1.981 1.00 95.06 90 ALA A CA 1
ATOM 697 C C . ALA A 1 90 ? -4.951 -1.643 2.518 1.00 95.06 90 ALA A C 1
ATOM 699 O O . ALA A 1 90 ? -5.225 -2.343 3.493 1.00 95.06 90 ALA A O 1
ATOM 700 N N . PHE A 1 91 ? -3.760 -1.728 1.914 1.00 95.81 91 PHE A N 1
ATOM 701 C CA . PHE A 1 91 ? -2.677 -2.562 2.437 1.00 95.81 91 PHE A CA 1
ATOM 702 C C . PHE A 1 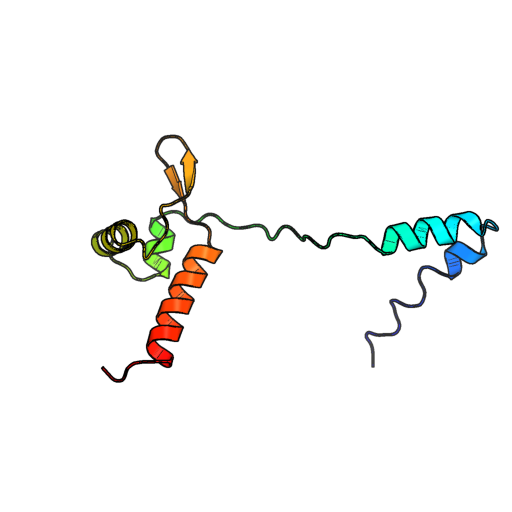91 ? -2.157 -2.053 3.792 1.00 95.81 91 PHE A C 1
ATOM 704 O O . PHE A 1 91 ? -1.989 -2.847 4.717 1.00 95.81 91 PHE A O 1
ATOM 711 N N . ILE A 1 92 ? -1.924 -0.743 3.927 1.00 96.00 92 ILE A N 1
ATOM 712 C CA . ILE A 1 92 ? -1.494 -0.126 5.193 1.00 96.00 92 ILE A CA 1
ATOM 713 C C . ILE A 1 92 ? -2.538 -0.373 6.284 1.00 96.00 92 ILE A C 1
ATOM 715 O O . ILE A 1 92 ? -2.185 -0.817 7.378 1.00 96.00 92 ILE A O 1
ATOM 719 N N . ASP A 1 93 ? -3.813 -0.163 5.969 1.00 96.19 93 ASP A N 1
ATOM 720 C CA . ASP A 1 93 ? -4.922 -0.387 6.891 1.00 96.19 93 ASP A CA 1
ATOM 721 C C . ASP A 1 93 ? -4.978 -1.855 7.316 1.00 96.19 93 ASP A C 1
ATOM 723 O O . ASP A 1 93 ? -5.049 -2.143 8.506 1.00 96.19 93 ASP A O 1
ATOM 727 N N . SER A 1 94 ? -4.813 -2.798 6.381 1.00 94.69 94 SER A N 1
ATOM 728 C CA . SER A 1 94 ? -4.718 -4.224 6.708 1.00 94.69 94 SER A CA 1
ATOM 729 C C . SER A 1 94 ? -3.562 -4.534 7.664 1.00 94.69 94 SER A C 1
ATOM 731 O O . SER A 1 94 ? -3.736 -5.362 8.560 1.00 94.69 94 SER A O 1
ATOM 733 N N . CYS A 1 95 ? -2.395 -3.903 7.505 1.00 93.44 95 CYS A N 1
ATOM 734 C CA . CYS A 1 95 ? -1.273 -4.063 8.434 1.00 93.44 95 CYS A CA 1
ATOM 735 C C . CYS A 1 95 ? -1.601 -3.517 9.830 1.00 93.44 95 CYS A C 1
ATOM 737 O O . CYS A 1 95 ? -1.262 -4.148 10.833 1.00 93.44 95 CYS A O 1
ATOM 739 N N . ILE A 1 96 ? -2.265 -2.361 9.903 1.00 95.31 96 ILE A N 1
ATOM 740 C CA . ILE A 1 96 ? -2.690 -1.736 11.162 1.00 95.31 96 ILE A CA 1
ATOM 741 C C . ILE A 1 96 ? -3.739 -2.610 11.853 1.00 95.31 96 ILE A C 1
ATOM 743 O O . ILE A 1 96 ? -3.563 -2.965 13.015 1.00 95.31 96 ILE A O 1
ATOM 747 N N . THR A 1 97 ? -4.772 -3.038 11.129 1.00 94.94 97 THR A N 1
ATOM 748 C CA . THR A 1 97 ? -5.818 -3.924 11.648 1.00 94.94 97 THR A CA 1
ATOM 749 C C . THR A 1 97 ? -5.244 -5.254 12.118 1.00 94.94 97 THR A C 1
ATOM 751 O O . THR A 1 97 ? -5.641 -5.726 13.180 1.00 94.94 97 THR A O 1
ATOM 754 N N . ALA A 1 98 ? -4.294 -5.849 11.389 1.00 91.44 98 ALA A N 1
ATOM 755 C CA . ALA A 1 98 ? -3.628 -7.077 11.822 1.00 91.44 98 ALA A CA 1
ATOM 756 C C . ALA A 1 98 ? -2.882 -6.877 13.151 1.00 91.44 98 ALA A C 1
ATOM 758 O O . ALA A 1 98 ? -3.018 -7.705 14.048 1.00 91.44 98 ALA A O 1
ATOM 759 N N . ARG A 1 99 ? -2.165 -5.754 13.313 1.00 93.06 99 ARG A N 1
ATOM 760 C CA . ARG A 1 99 ? -1.499 -5.386 14.575 1.00 93.06 99 ARG A CA 1
ATOM 761 C C . ARG A 1 99 ? -2.500 -5.204 15.719 1.00 93.06 99 ARG A C 1
ATOM 763 O O . ARG A 1 99 ? -2.252 -5.691 16.815 1.00 93.06 99 ARG A O 1
ATOM 770 N N . ASP A 1 100 ? -3.605 -4.503 15.473 1.00 93.56 100 ASP A N 1
ATOM 771 C CA . ASP A 1 100 ? -4.590 -4.167 16.511 1.00 93.56 100 ASP A CA 1
ATOM 772 C C . ASP A 1 100 ? -5.492 -5.354 16.889 1.00 93.56 100 ASP A C 1
ATOM 774 O O . ASP A 1 100 ? -5.869 -5.497 18.050 1.00 93.56 100 ASP A O 1
ATOM 778 N N . THR A 1 101 ? -5.805 -6.235 15.935 1.00 87.25 101 THR A N 1
ATOM 779 C CA . THR A 1 101 ? -6.648 -7.427 16.150 1.00 87.25 101 THR A CA 1
ATOM 780 C C . THR A 1 101 ? -5.832 -8.620 16.662 1.00 87.25 101 THR A C 1
ATOM 782 O O . THR A 1 101 ? -6.385 -9.523 17.287 1.00 87.25 101 THR A O 1
ATOM 785 N N . GLY A 1 102 ? -4.514 -8.637 16.434 1.00 73.06 102 GLY A N 1
ATOM 786 C CA . GLY A 1 102 ? -3.642 -9.732 16.849 1.00 73.06 102 GLY A CA 1
ATOM 787 C C . GLY A 1 102 ? -2.154 -9.375 16.901 1.00 73.06 102 GLY A C 1
ATOM 788 O O . GLY A 1 102 ? -1.415 -9.655 15.961 1.00 73.06 102 GLY A O 1
ATOM 789 N N . GLY A 1 103 ? -1.695 -8.879 18.056 1.00 54.28 103 GLY A N 1
ATOM 790 C CA . GLY A 1 103 ? -0.359 -9.208 18.578 1.00 54.28 103 GLY A CA 1
ATOM 791 C C . GLY A 1 103 ? 0.312 -8.101 19.412 1.00 54.28 103 GLY A C 1
ATOM 792 O O . GLY A 1 103 ? 0.594 -7.026 18.897 1.00 54.28 103 GLY A O 1
ATOM 793 N N . ALA A 1 104 ? 0.690 -8.269 20.689 1.00 49.09 104 ALA A N 1
ATOM 794 C CA . ALA A 1 104 ? 0.961 -9.499 21.447 1.00 49.09 104 ALA A CA 1
ATOM 795 C C . ALA A 1 104 ? 1.630 -10.580 20.584 1.00 49.09 104 ALA A C 1
ATOM 797 O O . ALA A 1 104 ? 1.065 -11.639 20.334 1.00 49.09 104 ALA A O 1
ATOM 798 N N . ARG A 1 105 ? 2.800 -10.235 20.042 1.00 50.69 105 ARG A N 1
ATOM 799 C CA . ARG A 1 105 ? 3.791 -11.236 19.639 1.00 50.69 105 ARG A CA 1
ATOM 800 C C . ARG A 1 105 ? 4.376 -11.913 20.873 1.00 50.69 105 ARG A C 1
ATOM 802 O O . ARG A 1 105 ? 4.525 -11.195 21.890 1.00 50.69 105 ARG A O 1
#

pLDDT: mean 76.83, std 21.82, range [39.34, 97.94]

Mean predicted aligned error: 14.42 Å

Secondary structure (DSSP, 8-state):
-TTSSSSTTSSHHHHTTS--HHHHHHHHHHSS-----------EEEHHHHHHHH---HHHHHHHHHTTSSPPPEEEETTEEEEEHHHHHHHHHHHHHHHHHS---

Radius of gyration: 24.81 Å; Cα contacts (8 Å, |Δi|>4): 53; chains: 1; bounding box: 62×44×43 Å

Sequence (105 aa):
MLFDAFASVSIESIAMLMGSTGLIERFSNYFHEEPAVAQELQALLRKKRVLELTGLSNSTFYALIRNGLIKPGVPVGSRIKAWPESEVQAFIDSCITARDTGGAR

Foldseek 3Di:
DPDPPPPPPPDPVVVVVPPDPPVVVVVVVVVPDPPPPPVDPWDWAFPVVLCVVQVDDPVVVVVCCVVVLQPWFDDPDDPGGTHTPVSSVVSVVVVVCCPVVDDPD